Protein AF-A0A350P846-F1 (afdb_monomer_lite)

Secondary structure (DSSP, 8-state):
--HHHHHHHHHHHHHHHHHHH-HHHHHHHHHHHHHHHHHHHHS-TT-HHHHHHHHHHHHHHHHHHHHHHHHHHHHHHHHHHHHHHHHT-

Structure (mmCIF, N/CA/C/O backbone):
data_AF-A0A350P846-F1
#
_entry.id   AF-A0A350P846-F1
#
loop_
_atom_site.group_PDB
_atom_site.id
_atom_site.type_symbol
_atom_site.label_atom_id
_atom_site.label_alt_id
_atom_site.label_comp_id
_atom_site.label_asym_id
_atom_site.label_entity_id
_atom_site.label_seq_id
_atom_site.pdbx_PDB_ins_code
_atom_site.Cartn_x
_atom_site.Cartn_y
_atom_site.Cartn_z
_atom_site.occupancy
_atom_site.B_iso_or_equiv
_atom_site.auth_seq_id
_atom_site.auth_comp_id
_atom_site.auth_asym_id
_atom_site.auth_atom_id
_atom_site.pdbx_PDB_model_num
ATOM 1 N N . MET A 1 1 ? -13.452 15.580 19.067 1.00 70.31 1 MET A N 1
ATOM 2 C CA . MET A 1 1 ? -13.837 14.477 18.150 1.00 70.31 1 MET A CA 1
ATOM 3 C C . MET A 1 1 ? -15.015 13.743 18.767 1.00 70.31 1 MET A C 1
ATOM 5 O O . MET A 1 1 ? -14.947 13.470 19.959 1.00 70.31 1 MET A O 1
ATOM 9 N N . SER A 1 2 ? -16.085 13.473 18.013 1.00 92.31 2 SER A N 1
ATOM 10 C CA . SER A 1 2 ? -17.226 12.707 18.532 1.00 92.31 2 SER A CA 1
ATOM 11 C C . SER A 1 2 ? -16.874 11.225 18.680 1.00 92.31 2 SER A C 1
ATOM 13 O O . SER A 1 2 ? -16.069 10.697 17.910 1.00 92.31 2 SER A O 1
ATOM 15 N N . GLU A 1 3 ? -17.501 10.551 19.645 1.00 91.75 3 GLU A N 1
ATOM 16 C CA . GLU A 1 3 ? -17.330 9.110 19.875 1.00 91.75 3 GLU A CA 1
ATOM 17 C C . GLU A 1 3 ? -17.647 8.297 18.606 1.00 91.75 3 GLU A C 1
ATOM 19 O O . GLU A 1 3 ? -16.884 7.412 18.225 1.00 91.75 3 GLU A O 1
ATOM 24 N N . ALA A 1 4 ? -18.711 8.675 17.886 1.00 93.81 4 ALA A N 1
ATOM 25 C CA . ALA A 1 4 ? -19.092 8.065 16.611 1.00 93.81 4 ALA A CA 1
ATOM 26 C C . ALA A 1 4 ? -17.965 8.127 15.565 1.00 93.81 4 ALA A C 1
ATOM 28 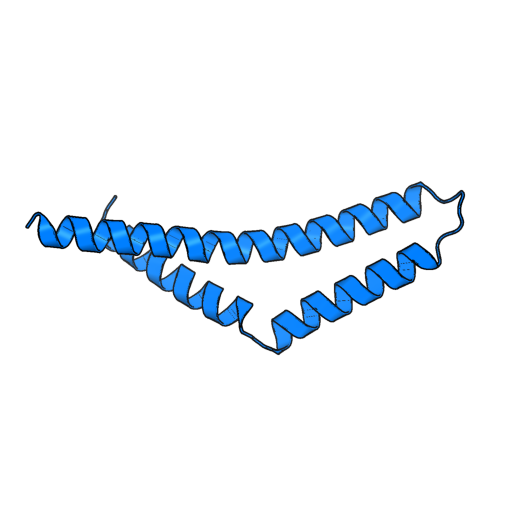O O . ALA A 1 4 ? -17.649 7.118 14.941 1.00 93.81 4 ALA A O 1
ATOM 29 N N . LYS A 1 5 ? -17.295 9.281 15.417 1.00 95.06 5 LYS A N 1
ATOM 30 C CA . LYS A 1 5 ? -16.191 9.437 14.455 1.00 95.06 5 LYS A CA 1
ATOM 31 C C . LYS A 1 5 ? -14.989 8.559 14.811 1.00 95.06 5 LYS A C 1
ATOM 33 O O . LYS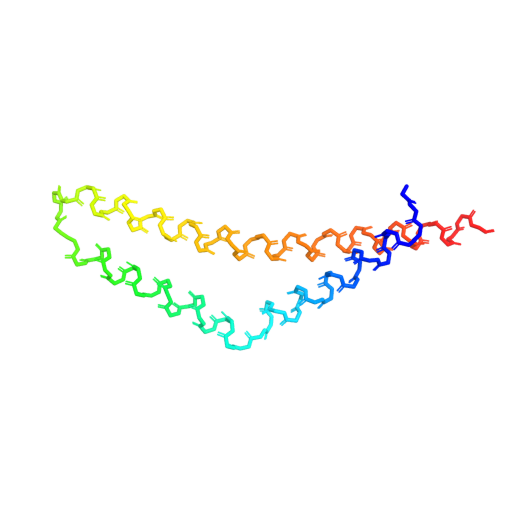 A 1 5 ? -14.365 7.998 13.914 1.00 95.06 5 LYS A O 1
ATOM 38 N N . LEU A 1 6 ? -14.671 8.430 16.100 1.00 95.56 6 LEU A N 1
ATOM 39 C CA . LEU A 1 6 ? -13.574 7.576 16.560 1.00 95.56 6 LEU A CA 1
ATOM 40 C C . LEU A 1 6 ? -13.873 6.091 16.300 1.00 95.56 6 LEU A C 1
ATOM 42 O O . LEU A 1 6 ? -12.998 5.371 15.827 1.00 95.56 6 LEU A O 1
ATOM 46 N N . ARG A 1 7 ? -15.119 5.648 16.517 1.00 94.38 7 ARG A N 1
ATOM 47 C CA . ARG A 1 7 ? -15.553 4.276 16.199 1.00 94.38 7 ARG A CA 1
ATOM 48 C C . ARG A 1 7 ? -15.460 3.978 14.701 1.00 94.38 7 ARG A C 1
ATOM 50 O O . ARG A 1 7 ? -14.869 2.972 14.323 1.00 94.38 7 ARG A O 1
ATOM 57 N N . THR A 1 8 ? -15.911 4.897 13.843 1.00 97.06 8 THR A N 1
ATOM 58 C CA . THR A 1 8 ? -15.748 4.755 12.385 1.00 97.06 8 THR A CA 1
ATOM 59 C C . THR A 1 8 ? -14.275 4.636 11.975 1.00 97.06 8 THR A C 1
ATOM 61 O O . THR A 1 8 ? -13.937 3.850 11.092 1.00 97.06 8 THR A O 1
ATOM 64 N N . GLN A 1 9 ? -13.367 5.388 12.609 1.00 97.19 9 GLN A N 1
ATOM 65 C CA . GLN A 1 9 ? -11.928 5.269 12.336 1.00 97.19 9 GLN A CA 1
ATOM 66 C C . GLN A 1 9 ? -11.370 3.897 12.744 1.00 97.19 9 GLN A C 1
ATOM 68 O O . GLN A 1 9 ? -10.568 3.329 12.003 1.00 97.19 9 GLN A O 1
ATOM 73 N N . GLN A 1 10 ? -11.820 3.329 13.866 1.00 97.44 10 GLN A N 1
ATOM 74 C CA . GLN A 1 10 ? -11.432 1.975 14.275 1.00 97.44 10 GLN A CA 1
ATOM 75 C C . GLN A 1 10 ? -11.930 0.903 13.299 1.00 97.44 10 GLN A C 1
ATOM 77 O O . GLN A 1 10 ? -11.172 0.005 12.941 1.00 97.44 10 GLN A O 1
ATOM 82 N N . GLU A 1 11 ? -13.177 1.004 12.834 1.00 97.62 11 GLU A N 1
ATOM 83 C CA . GLU A 1 11 ? -13.745 0.073 11.850 1.00 97.62 11 GLU A CA 1
ATOM 84 C C . GLU A 1 11 ? -12.970 0.108 10.529 1.00 97.62 11 GLU A C 1
ATOM 86 O O . GLU A 1 11 ? -12.613 -0.937 9.976 1.00 97.62 11 GLU A O 1
ATOM 91 N N . ARG A 1 12 ? -12.639 1.316 10.052 1.00 97.94 12 ARG A N 1
ATOM 92 C CA . ARG A 1 12 ? -11.804 1.505 8.859 1.00 97.94 12 ARG A CA 1
ATOM 93 C C . ARG A 1 12 ? -10.409 0.916 9.040 1.00 97.94 12 ARG A C 1
ATOM 95 O O . ARG A 1 12 ? -9.924 0.251 8.129 1.00 97.94 12 ARG A O 1
ATOM 102 N N . ALA A 1 13 ? -9.781 1.114 10.197 1.00 98.38 13 ALA A N 1
ATOM 103 C CA . ALA A 1 13 ? -8.476 0.531 10.494 1.00 98.38 13 ALA A CA 1
ATOM 104 C C . ALA A 1 13 ? -8.515 -0.997 10.526 1.00 98.38 13 ALA A C 1
ATOM 106 O O . ALA A 1 13 ? -7.660 -1.631 9.917 1.00 98.38 13 ALA A O 1
ATOM 107 N N . ALA A 1 14 ? -9.535 -1.599 11.143 1.00 98.19 14 ALA A N 1
ATOM 108 C CA . ALA A 1 14 ? -9.711 -3.049 11.124 1.00 98.19 14 ALA A CA 1
ATOM 109 C C . ALA A 1 14 ? -9.866 -3.580 9.690 1.00 98.19 14 ALA A C 1
ATOM 111 O O . ALA A 1 14 ? -9.313 -4.624 9.346 1.00 98.19 14 ALA A O 1
ATOM 112 N N . HIS A 1 15 ? -10.581 -2.855 8.825 1.00 98.38 15 HIS A N 1
ATOM 113 C CA . HIS A 1 15 ? -10.675 -3.218 7.415 1.00 98.38 15 HIS A CA 1
ATOM 114 C C . HIS A 1 15 ? -9.333 -3.085 6.680 1.00 98.38 15 HIS A C 1
ATOM 116 O O . HIS A 1 15 ? -8.954 -4.008 5.962 1.00 98.38 15 HIS A O 1
ATOM 122 N N . ALA A 1 16 ? -8.594 -1.995 6.898 1.00 98.50 16 ALA A N 1
ATOM 123 C CA . ALA A 1 16 ? -7.269 -1.790 6.319 1.00 98.50 16 ALA A CA 1
ATOM 124 C C . ALA A 1 16 ? -6.261 -2.860 6.777 1.00 98.50 16 ALA A C 1
ATOM 126 O O . ALA A 1 16 ? -5.497 -3.372 5.962 1.00 98.50 16 ALA A O 1
ATOM 127 N N . GLU A 1 17 ? -6.304 -3.280 8.045 1.00 98.38 17 GLU A N 1
ATOM 128 C CA . GLU A 1 17 ? -5.497 -4.399 8.543 1.00 98.38 17 GLU A CA 1
ATOM 129 C C . GLU A 1 17 ? -5.840 -5.718 7.846 1.00 98.38 17 GLU A C 1
ATOM 131 O O . GLU A 1 17 ? -4.931 -6.497 7.559 1.00 98.38 17 GLU A O 1
ATOM 136 N N . ARG A 1 18 ? -7.127 -5.976 7.561 1.00 98.50 18 ARG A N 1
ATOM 137 C CA . ARG A 1 18 ? -7.536 -7.154 6.780 1.00 98.50 18 ARG A CA 1
ATOM 138 C C . ARG A 1 18 ? -6.975 -7.095 5.365 1.00 98.50 18 ARG A C 1
ATOM 140 O O . ARG A 1 18 ? -6.399 -8.081 4.934 1.00 98.50 18 ARG A O 1
ATOM 147 N N . LEU A 1 19 ? -7.082 -5.950 4.687 1.00 98.50 19 LEU A N 1
ATOM 148 C CA . LEU A 1 19 ? -6.532 -5.768 3.339 1.00 98.50 19 LEU A CA 1
ATOM 149 C C . LEU A 1 19 ? -5.016 -6.003 3.312 1.00 98.50 19 LEU A C 1
ATOM 151 O O . LEU A 1 19 ? -4.525 -6.757 2.486 1.00 98.50 19 LEU A O 1
ATOM 155 N N . LEU A 1 20 ? -4.260 -5.425 4.249 1.00 98.12 20 LEU A N 1
ATOM 156 C CA . LEU A 1 20 ? -2.800 -5.595 4.291 1.00 98.12 20 LEU A CA 1
ATOM 157 C C . LEU A 1 20 ? -2.351 -7.031 4.590 1.00 98.12 20 LEU A C 1
ATOM 159 O O . LEU A 1 20 ? -1.208 -7.380 4.293 1.00 98.12 20 LEU A O 1
ATOM 163 N N . LYS A 1 21 ? -3.218 -7.844 5.201 1.00 98.25 21 LYS A N 1
ATOM 164 C CA . LYS A 1 21 ? -2.995 -9.271 5.476 1.00 98.25 21 LYS A CA 1
ATOM 165 C C . LYS A 1 21 ? -3.617 -10.182 4.416 1.00 98.25 21 LYS A C 1
ATOM 167 O O . LYS A 1 21 ? -3.436 -11.392 4.505 1.00 98.25 21 LYS A O 1
ATOM 172 N N . ASP A 1 22 ? -4.356 -9.624 3.462 1.00 98.62 22 ASP A N 1
ATOM 173 C CA . ASP A 1 22 ? -5.015 -10.386 2.414 1.00 98.62 22 ASP A CA 1
ATOM 174 C C . ASP A 1 22 ? -3.958 -10.973 1.460 1.00 98.62 22 ASP A C 1
ATOM 176 O O . ASP A 1 22 ? -3.167 -10.210 0.891 1.00 98.62 22 ASP A O 1
ATOM 180 N N . PRO A 1 23 ? -3.907 -12.307 1.285 1.00 98.31 23 PRO A N 1
ATOM 181 C CA . PRO A 1 23 ? -2.883 -12.939 0.460 1.00 98.31 23 PRO A CA 1
ATOM 182 C C . PRO A 1 23 ? -2.921 -12.491 -1.002 1.00 98.31 23 PRO A C 1
ATOM 184 O O . PRO A 1 23 ? -1.863 -12.299 -1.596 1.00 98.31 23 PRO A O 1
ATOM 187 N N . LEU A 1 24 ? -4.113 -12.274 -1.567 1.00 98.56 24 LEU A N 1
ATOM 188 C CA . LEU A 1 24 ? -4.268 -11.864 -2.961 1.00 98.56 24 LEU A CA 1
ATOM 189 C C . LEU A 1 24 ? -3.785 -10.425 -3.158 1.00 98.56 24 LEU A C 1
ATOM 191 O O . LEU A 1 24 ? -3.117 -10.126 -4.146 1.00 98.56 24 LEU A O 1
ATOM 195 N N . LEU A 1 25 ? -4.065 -9.528 -2.208 1.00 98.44 25 LEU A N 1
ATOM 196 C CA . LEU A 1 25 ? -3.553 -8.160 -2.281 1.00 98.44 25 LEU A CA 1
ATOM 197 C C . LEU A 1 25 ? -2.028 -8.109 -2.101 1.00 98.44 25 LEU A C 1
ATOM 199 O O . LEU A 1 25 ? -1.346 -7.364 -2.806 1.00 98.44 25 LEU A O 1
ATOM 203 N N . GLN A 1 26 ? -1.475 -8.906 -1.181 1.00 98.56 26 GLN A N 1
ATOM 204 C CA . GLN A 1 26 ? -0.024 -9.029 -1.008 1.00 98.56 26 GLN A CA 1
ATOM 205 C C . GLN A 1 26 ? 0.656 -9.572 -2.268 1.00 98.56 26 GLN A C 1
ATOM 207 O O . GLN A 1 26 ? 1.685 -9.037 -2.689 1.00 98.56 26 GLN A O 1
ATOM 212 N N . GLU A 1 27 ? 0.066 -10.600 -2.878 1.00 98.62 27 GLU A N 1
ATOM 213 C CA . GLU A 1 27 ? 0.513 -11.155 -4.149 1.00 98.62 27 GLU A CA 1
ATOM 214 C C . GLU A 1 27 ? 0.458 -10.102 -5.256 1.00 98.62 27 GLU A C 1
ATOM 216 O O . GLU A 1 27 ? 1.455 -9.908 -5.942 1.00 98.62 27 GLU A O 1
ATOM 221 N N . ALA A 1 28 ? -0.641 -9.355 -5.386 1.00 98.62 28 ALA A N 1
ATOM 222 C CA . ALA A 1 28 ? -0.776 -8.309 -6.397 1.00 98.62 28 ALA A CA 1
ATOM 223 C C . ALA A 1 28 ? 0.317 -7.233 -6.272 1.00 98.62 28 ALA A C 1
ATOM 225 O O . ALA A 1 28 ? 0.969 -6.901 -7.263 1.00 98.62 28 ALA A O 1
ATOM 226 N N . PHE A 1 29 ? 0.578 -6.730 -5.057 1.00 98.62 29 PHE A N 1
ATOM 227 C CA . PHE A 1 29 ? 1.672 -5.780 -4.817 1.00 98.62 29 PHE A CA 1
ATOM 228 C C . PHE A 1 29 ? 3.032 -6.357 -5.216 1.00 98.62 29 PHE A C 1
ATOM 230 O O . PHE A 1 29 ? 3.833 -5.669 -5.847 1.00 98.62 29 PHE A O 1
ATOM 237 N N . LYS A 1 30 ? 3.299 -7.615 -4.852 1.00 98.50 30 LYS A N 1
ATOM 238 C CA . LYS A 1 30 ? 4.563 -8.277 -5.179 1.00 98.50 30 LYS A CA 1
ATOM 239 C C . LYS A 1 30 ? 4.716 -8.473 -6.688 1.00 98.50 30 LYS A C 1
ATOM 241 O O . LYS A 1 30 ? 5.752 -8.112 -7.237 1.00 98.50 30 LYS A O 1
ATOM 246 N N . THR A 1 31 ? 3.697 -9.016 -7.345 1.00 98.62 31 THR A N 1
ATOM 247 C CA . THR A 1 31 ? 3.691 -9.312 -8.781 1.00 98.62 31 THR A CA 1
ATOM 248 C C . THR A 1 31 ? 3.918 -8.051 -9.606 1.00 98.62 31 THR A C 1
ATOM 250 O O . THR A 1 31 ? 4.802 -8.041 -10.459 1.00 98.62 31 THR A O 1
ATOM 253 N N . LEU A 1 32 ? 3.202 -6.963 -9.304 1.00 98.69 32 LEU A N 1
ATOM 254 C CA . LEU A 1 32 ? 3.372 -5.690 -10.010 1.00 98.69 32 LEU A CA 1
ATOM 255 C C . LEU A 1 32 ? 4.762 -5.087 -9.781 1.00 98.69 32 LEU A C 1
ATOM 257 O O . LEU A 1 32 ? 5.408 -4.655 -10.732 1.00 98.69 32 LEU A O 1
ATOM 261 N N . ASN A 1 33 ? 5.261 -5.097 -8.542 1.00 98.19 33 ASN A N 1
ATOM 262 C CA . ASN A 1 33 ? 6.610 -4.611 -8.256 1.00 98.19 33 ASN A CA 1
ATOM 263 C C . ASN A 1 33 ? 7.681 -5.413 -9.018 1.00 98.19 33 ASN A C 1
ATOM 265 O O . ASN A 1 33 ? 8.596 -4.832 -9.602 1.00 98.19 33 ASN A O 1
ATOM 269 N N . ASP A 1 34 ? 7.565 -6.741 -9.038 1.00 98.50 34 ASP A N 1
ATOM 270 C CA . ASP A 1 34 ? 8.497 -7.609 -9.761 1.00 98.50 34 ASP A CA 1
ATOM 271 C C . ASP A 1 34 ? 8.454 -7.343 -11.276 1.00 98.50 34 ASP A C 1
ATOM 273 O O . ASP A 1 34 ? 9.504 -7.285 -11.923 1.00 98.50 34 ASP A O 1
ATOM 277 N N . GLU A 1 35 ? 7.265 -7.119 -11.842 1.00 98.56 35 GLU A N 1
ATOM 278 C CA . GLU A 1 35 ? 7.076 -6.758 -13.250 1.00 98.56 35 GLU A CA 1
ATOM 279 C C . GLU A 1 35 ? 7.690 -5.394 -13.591 1.00 98.56 35 GLU A C 1
ATOM 281 O O . GLU A 1 35 ? 8.415 -5.273 -14.587 1.00 98.56 35 GLU A O 1
ATOM 286 N N . PHE A 1 36 ? 7.478 -4.379 -12.751 1.00 98.38 36 PHE A N 1
ATOM 287 C CA . PHE A 1 36 ? 8.062 -3.052 -12.943 1.00 98.38 36 PHE A CA 1
ATOM 288 C C . PHE A 1 36 ? 9.586 -3.112 -12.876 1.00 98.38 36 PHE A C 1
ATOM 290 O O . PHE A 1 36 ? 10.271 -2.616 -13.771 1.00 98.38 36 PHE A O 1
ATOM 297 N N . MET A 1 37 ? 10.142 -3.805 -11.880 1.00 97.75 37 MET A N 1
ATOM 298 C CA . MET A 1 37 ? 11.591 -3.955 -11.745 1.00 97.75 37 MET A CA 1
ATOM 299 C C . MET A 1 37 ? 12.203 -4.765 -12.890 1.00 97.75 37 MET A C 1
ATOM 301 O O . MET A 1 37 ? 13.306 -4.450 -13.344 1.00 97.75 37 MET A O 1
ATOM 305 N N . ARG A 1 38 ? 11.504 -5.790 -13.389 1.00 98.25 38 ARG A N 1
ATOM 306 C CA . ARG A 1 38 ? 11.923 -6.533 -14.584 1.00 98.25 38 ARG A CA 1
ATOM 307 C C . ARG A 1 38 ? 11.952 -5.623 -15.808 1.00 98.25 38 ARG A C 1
ATOM 309 O O . ARG A 1 38 ? 12.967 -5.597 -16.500 1.00 98.25 38 ARG A O 1
ATOM 316 N N . THR A 1 39 ? 10.885 -4.862 -16.035 1.00 97.69 39 THR A N 1
ATOM 317 C CA . THR A 1 39 ? 10.776 -3.921 -17.159 1.00 97.69 39 THR A CA 1
ATOM 318 C C . THR A 1 39 ? 11.873 -2.861 -17.087 1.00 97.69 39 THR A C 1
ATOM 320 O O . THR A 1 39 ? 12.562 -2.614 -18.071 1.00 97.69 39 THR A O 1
ATOM 323 N N . TRP A 1 40 ? 12.133 -2.306 -15.901 1.00 97.19 40 TRP A N 1
ATOM 324 C CA . TRP A 1 40 ? 13.195 -1.320 -15.697 1.00 97.19 40 TRP A CA 1
ATOM 325 C C . TRP A 1 40 ? 14.579 -1.871 -16.053 1.00 97.19 40 TRP A C 1
ATOM 327 O O . TRP A 1 40 ? 15.373 -1.183 -16.688 1.00 97.19 40 TRP A O 1
ATOM 337 N N . ARG A 1 41 ? 14.877 -3.129 -15.701 1.00 96.31 41 ARG A N 1
ATOM 338 C CA . ARG A 1 41 ? 16.155 -3.783 -16.051 1.00 96.31 41 ARG A CA 1
ATOM 339 C C . ARG A 1 41 ? 16.315 -4.051 -17.547 1.00 96.31 41 ARG A C 1
ATOM 341 O O . ARG A 1 41 ? 17.440 -4.239 -17.992 1.00 96.31 41 ARG A O 1
ATOM 348 N N . GLN A 1 42 ? 15.213 -4.106 -18.289 1.00 97.00 42 GLN A N 1
ATOM 349 C CA . GLN A 1 42 ? 15.206 -4.314 -19.737 1.00 97.00 42 GLN A CA 1
ATOM 350 C C . GLN A 1 42 ? 15.299 -3.001 -20.529 1.00 97.00 42 GLN A C 1
ATOM 352 O O . GLN A 1 42 ? 15.457 -3.052 -21.744 1.00 97.00 42 GLN A O 1
ATOM 357 N N . THR A 1 43 ? 15.220 -1.842 -19.864 1.00 97.19 43 THR A N 1
ATOM 358 C CA . THR A 1 43 ? 15.423 -0.540 -20.518 1.00 97.19 43 THR A CA 1
ATOM 359 C C . THR A 1 43 ? 16.858 -0.380 -21.011 1.00 97.19 43 THR A C 1
ATOM 361 O O . THR A 1 43 ? 17.809 -0.838 -20.370 1.00 97.19 43 THR A O 1
ATOM 364 N N . GLU A 1 44 ? 17.024 0.312 -22.138 1.00 96.00 44 GLU A N 1
ATOM 365 C CA . GLU A 1 44 ? 18.345 0.737 -22.589 1.00 96.00 44 GLU A CA 1
ATOM 366 C C . GLU A 1 44 ? 18.939 1.765 -21.617 1.00 96.00 44 GLU A C 1
ATOM 368 O O . GLU A 1 44 ? 18.226 2.551 -20.993 1.00 96.00 44 GLU A O 1
ATOM 373 N N . VAL A 1 45 ? 20.270 1.799 -21.511 1.00 89.12 45 VAL A N 1
ATOM 374 C CA . VAL A 1 45 ? 20.976 2.710 -20.589 1.00 89.12 45 VAL A CA 1
ATOM 375 C C . VAL A 1 45 ? 20.653 4.183 -20.879 1.00 89.12 45 VAL A C 1
ATOM 377 O O . VAL A 1 45 ? 20.621 4.987 -19.950 1.00 89.12 45 VAL A O 1
ATOM 380 N N . GLY A 1 46 ? 20.395 4.529 -22.145 1.00 94.38 46 GLY A N 1
ATOM 381 C CA . GLY A 1 46 ? 20.051 5.887 -22.575 1.00 94.38 46 GLY A CA 1
ATOM 382 C C . GLY A 1 46 ? 18.564 6.245 -22.485 1.00 94.38 46 GLY A C 1
ATOM 383 O O . GLY A 1 46 ? 18.226 7.417 -22.641 1.00 94.38 46 GLY A O 1
ATOM 384 N N . ASP A 1 47 ? 17.676 5.281 -22.221 1.00 96.62 47 ASP A N 1
ATOM 385 C CA . ASP A 1 47 ? 16.227 5.511 -22.181 1.00 96.62 47 ASP A CA 1
ATOM 386 C C . ASP A 1 47 ? 15.782 6.019 -20.799 1.00 96.62 47 ASP A C 1
ATOM 388 O O . ASP A 1 47 ? 15.110 5.346 -20.011 1.00 96.62 47 ASP A O 1
ATOM 392 N N . THR A 1 48 ? 16.227 7.233 -20.474 1.00 96.25 48 THR A N 1
ATOM 393 C CA . THR A 1 48 ? 15.928 7.901 -19.201 1.00 96.25 48 THR A CA 1
ATOM 394 C C . THR A 1 48 ? 14.425 8.082 -18.996 1.00 96.25 48 THR A C 1
ATOM 396 O O . THR A 1 48 ? 13.940 7.912 -17.879 1.00 96.25 48 THR A O 1
ATOM 399 N N . GLU A 1 49 ? 13.674 8.364 -20.063 1.00 97.44 49 GLU A N 1
ATOM 400 C CA . GLU A 1 49 ? 12.233 8.607 -19.978 1.00 97.44 49 GLU A CA 1
ATOM 401 C C . GLU A 1 49 ? 11.470 7.330 -19.592 1.00 97.44 49 GLU A C 1
ATOM 403 O O . GLU A 1 49 ? 10.629 7.356 -18.691 1.00 97.44 49 GLU A O 1
ATOM 408 N N . ALA A 1 50 ? 11.784 6.178 -20.202 1.00 96.62 50 ALA A N 1
ATOM 409 C CA . ALA A 1 50 ? 11.180 4.913 -19.788 1.00 96.62 50 ALA A CA 1
ATOM 410 C C . ALA A 1 50 ? 11.526 4.563 -18.338 1.00 96.62 50 ALA A C 1
ATOM 412 O O . ALA A 1 50 ? 10.657 4.120 -17.583 1.00 96.62 50 ALA A O 1
ATOM 413 N N . ARG A 1 51 ? 12.774 4.801 -17.926 1.00 97.56 51 ARG A N 1
ATOM 414 C CA . ARG A 1 51 ? 13.236 4.536 -16.557 1.00 97.56 51 ARG A CA 1
ATOM 415 C C . ARG A 1 51 ? 12.509 5.402 -15.532 1.00 97.56 51 ARG A C 1
ATOM 417 O O . ARG A 1 51 ? 12.108 4.876 -14.495 1.00 97.56 51 ARG A O 1
ATOM 424 N N . GLU A 1 52 ? 12.299 6.682 -15.831 1.00 98.06 52 GLU A N 1
ATOM 425 C CA . GLU A 1 52 ? 11.544 7.611 -14.983 1.00 98.06 52 GLU A CA 1
ATOM 426 C C . GLU A 1 52 ? 10.063 7.224 -14.892 1.00 98.06 52 GLU A C 1
ATOM 428 O O . GLU A 1 52 ? 9.503 7.170 -13.796 1.00 98.06 52 GLU A O 1
ATOM 433 N N . ARG A 1 53 ? 9.429 6.858 -16.015 1.00 97.88 53 ARG A N 1
ATOM 434 C CA . ARG A 1 53 ? 8.041 6.363 -16.007 1.00 97.88 53 ARG A CA 1
ATOM 435 C C . ARG A 1 53 ? 7.881 5.144 -15.099 1.00 97.88 53 ARG A C 1
ATOM 437 O O . ARG A 1 53 ? 6.945 5.099 -14.305 1.00 97.88 53 ARG A O 1
ATOM 444 N N . ILE A 1 54 ? 8.795 4.176 -15.179 1.00 98.12 54 ILE A N 1
ATOM 445 C CA . ILE A 1 54 ? 8.733 2.968 -14.344 1.00 98.12 54 ILE A CA 1
ATOM 446 C C . ILE A 1 54 ? 9.005 3.294 -12.872 1.00 98.12 54 ILE A C 1
ATOM 448 O O . ILE A 1 54 ? 8.321 2.765 -11.999 1.00 98.12 54 ILE A O 1
ATOM 452 N N . TYR A 1 55 ? 9.943 4.201 -12.585 1.00 98.00 55 TYR A N 1
ATOM 453 C CA . TYR A 1 55 ? 10.162 4.696 -11.226 1.00 98.00 55 TYR A CA 1
ATOM 454 C C . TYR A 1 55 ? 8.872 5.273 -10.626 1.00 98.00 55 TYR A C 1
ATOM 456 O O . TYR A 1 55 ? 8.472 4.868 -9.535 1.00 98.00 55 TYR A O 1
ATOM 464 N N . ASN A 1 56 ? 8.168 6.128 -11.374 1.00 98.31 56 ASN A N 1
ATOM 465 C CA . ASN A 1 56 ? 6.901 6.710 -10.933 1.00 98.31 56 ASN A CA 1
ATOM 466 C C . ASN A 1 56 ? 5.826 5.643 -10.666 1.00 98.31 56 ASN A C 1
ATOM 468 O O . ASN A 1 56 ? 5.063 5.777 -9.709 1.00 98.31 56 ASN A O 1
ATOM 472 N N . LEU A 1 57 ? 5.783 4.562 -11.456 1.00 98.44 57 LEU A N 1
ATOM 473 C CA . LEU A 1 57 ? 4.882 3.427 -11.210 1.00 98.44 57 LEU A CA 1
ATOM 474 C C . LEU A 1 57 ? 5.218 2.695 -9.903 1.00 98.44 57 LEU A C 1
ATOM 476 O O . LEU A 1 57 ? 4.312 2.436 -9.108 1.00 98.44 57 LEU A O 1
ATOM 480 N N . CYS A 1 58 ? 6.499 2.412 -9.642 1.00 98.12 58 CYS A N 1
ATOM 481 C CA . CYS A 1 58 ? 6.934 1.824 -8.373 1.00 98.12 58 CYS A CA 1
ATOM 482 C C . CYS A 1 58 ? 6.556 2.724 -7.186 1.00 98.12 58 CYS A C 1
ATOM 484 O O . CYS A 1 58 ? 5.951 2.263 -6.220 1.00 98.12 58 CYS A O 1
ATOM 486 N N . THR A 1 59 ? 6.835 4.028 -7.283 1.00 98.25 59 THR A N 1
ATOM 487 C CA . THR A 1 59 ? 6.499 4.998 -6.233 1.00 98.25 59 THR A CA 1
ATOM 488 C C . THR A 1 59 ? 4.994 5.093 -5.993 1.00 98.25 59 THR A C 1
ATOM 490 O O . THR A 1 59 ? 4.559 5.148 -4.842 1.00 98.25 59 THR A O 1
ATOM 493 N N . ALA A 1 60 ? 4.176 5.081 -7.047 1.00 98.62 60 ALA A N 1
ATOM 494 C CA . ALA A 1 60 ? 2.723 5.085 -6.916 1.00 98.62 60 ALA A CA 1
ATOM 495 C C . ALA A 1 60 ? 2.211 3.820 -6.207 1.00 98.62 60 ALA A C 1
ATOM 497 O O . ALA A 1 60 ? 1.343 3.911 -5.335 1.00 98.62 60 ALA A O 1
ATOM 498 N N . LEU A 1 61 ? 2.776 2.653 -6.533 1.00 98.56 61 LEU A N 1
ATOM 499 C CA . LEU A 1 61 ? 2.423 1.379 -5.907 1.00 98.56 61 LEU A CA 1
ATOM 500 C C . LEU A 1 61 ? 2.765 1.368 -4.406 1.00 98.56 61 LEU A C 1
ATOM 502 O O . LEU A 1 61 ? 1.929 0.986 -3.581 1.00 98.56 61 LEU A O 1
ATOM 506 N N . ASP A 1 62 ? 3.951 1.857 -4.043 1.00 98.25 62 ASP A N 1
ATOM 507 C CA . ASP A 1 62 ? 4.367 2.001 -2.645 1.00 98.25 62 ASP A CA 1
ATOM 508 C C . ASP A 1 62 ? 3.495 3.011 -1.895 1.00 98.25 62 ASP A C 1
ATOM 510 O O . ASP A 1 62 ? 3.062 2.746 -0.771 1.00 98.25 62 ASP A O 1
ATOM 514 N N . THR A 1 63 ? 3.171 4.138 -2.532 1.00 98.62 63 THR A N 1
ATOM 515 C CA . THR A 1 63 ? 2.297 5.173 -1.960 1.00 98.62 63 THR A CA 1
ATOM 516 C C . THR A 1 63 ? 0.906 4.613 -1.673 1.00 98.62 63 THR A C 1
ATOM 518 O O . THR A 1 63 ? 0.347 4.857 -0.603 1.00 98.62 63 THR A O 1
ATOM 521 N N . LEU A 1 64 ? 0.350 3.804 -2.581 1.00 98.56 64 LEU A N 1
ATOM 522 C CA . LEU A 1 64 ? -0.932 3.132 -2.370 1.00 98.56 64 LEU A CA 1
ATOM 523 C C . LEU A 1 64 ? -0.881 2.211 -1.144 1.00 98.56 64 LEU A C 1
ATOM 525 O O . LEU A 1 64 ? -1.755 2.281 -0.277 1.00 98.56 64 LEU A O 1
ATOM 529 N N . LYS A 1 65 ? 0.160 1.379 -1.031 1.00 98.38 65 LYS A N 1
ATOM 530 C CA . LYS A 1 65 ? 0.348 0.493 0.126 1.00 98.38 65 LYS A CA 1
ATOM 531 C C . LYS A 1 65 ? 0.490 1.285 1.430 1.00 98.38 65 LYS A C 1
ATOM 533 O O . LYS A 1 65 ? -0.132 0.934 2.436 1.00 98.38 65 LYS A O 1
ATOM 538 N N . GLN A 1 66 ? 1.270 2.365 1.413 1.00 98.44 66 GLN A N 1
ATOM 539 C CA . GLN A 1 66 ? 1.450 3.267 2.552 1.00 98.44 66 GLN A CA 1
ATOM 540 C C . GLN A 1 66 ? 0.141 3.940 2.967 1.00 98.44 66 GLN A C 1
ATOM 542 O O . GLN A 1 66 ? -0.125 4.050 4.161 1.00 98.44 66 GLN A O 1
ATOM 547 N N . GLN A 1 67 ? -0.708 4.325 2.014 1.00 98.44 67 GLN A N 1
ATOM 548 C CA . GLN A 1 67 ? -2.000 4.929 2.318 1.00 98.44 67 GLN A CA 1
ATOM 549 C C . GLN A 1 67 ? -2.974 3.946 2.978 1.00 98.44 67 GLN A C 1
ATOM 551 O O . GLN A 1 67 ? -3.775 4.336 3.822 1.00 98.44 67 GLN A O 1
ATOM 556 N N . ILE A 1 68 ? -2.909 2.654 2.653 1.00 98.44 68 ILE A N 1
ATOM 557 C CA . ILE A 1 68 ? -3.686 1.642 3.387 1.00 98.4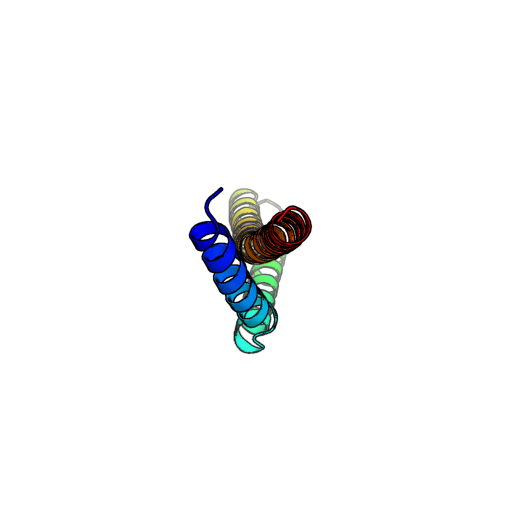4 68 ILE A CA 1
ATOM 558 C C . ILE A 1 68 ? -3.119 1.484 4.809 1.00 98.44 68 ILE A C 1
ATOM 560 O O . ILE A 1 68 ? -3.873 1.395 5.778 1.00 98.44 68 ILE A O 1
ATOM 564 N N . ALA A 1 69 ? -1.791 1.498 4.958 1.00 98.31 69 ALA A N 1
ATOM 565 C CA . ALA A 1 69 ? -1.133 1.405 6.260 1.00 98.31 69 ALA A CA 1
ATOM 566 C C . ALA A 1 69 ? -1.389 2.622 7.167 1.00 98.31 69 ALA A C 1
ATOM 568 O O . ALA A 1 69 ? -1.554 2.446 8.376 1.00 98.31 69 ALA A O 1
ATOM 569 N N . SER A 1 70 ? -1.479 3.835 6.617 1.00 98.38 70 SER A N 1
ATOM 570 C CA . SER A 1 70 ? -1.768 5.053 7.386 1.00 98.38 70 SER A CA 1
ATOM 571 C C . SER A 1 70 ? -3.137 4.976 8.073 1.00 98.38 70 SER A C 1
ATOM 573 O O . SER A 1 70 ? -3.251 5.294 9.256 1.00 98.38 70 SER A O 1
ATOM 575 N N . VAL A 1 71 ? -4.148 4.412 7.400 1.00 98.50 71 VAL A N 1
ATOM 576 C CA . VAL A 1 71 ? -5.494 4.201 7.966 1.00 98.50 71 VAL A CA 1
ATOM 577 C C . VAL A 1 71 ? -5.459 3.306 9.211 1.00 98.50 71 VAL A C 1
ATOM 579 O O . VAL A 1 71 ? -6.234 3.514 10.145 1.00 98.50 71 VAL A O 1
ATOM 582 N N . VAL A 1 72 ? -4.546 2.330 9.267 1.00 98.38 72 VAL A N 1
ATOM 583 C CA . VAL A 1 72 ? -4.352 1.490 10.461 1.00 98.38 72 VAL A CA 1
ATOM 584 C C . VAL A 1 72 ? -3.822 2.316 11.632 1.00 98.38 72 VAL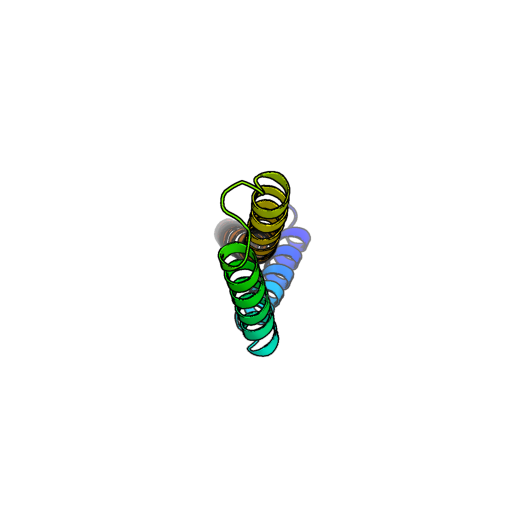 A C 1
ATOM 586 O O . VAL A 1 72 ? -4.296 2.175 12.762 1.00 98.38 72 VAL A O 1
ATOM 589 N N . VAL A 1 73 ? -2.844 3.187 11.375 1.00 97.69 73 VAL A N 1
ATOM 590 C CA . VAL A 1 73 ? -2.266 4.078 12.391 1.00 97.69 73 VAL A CA 1
ATOM 591 C C . VAL A 1 73 ? -3.332 5.030 12.936 1.00 97.69 73 VAL A C 1
ATOM 593 O O . VAL A 1 73 ? -3.482 5.138 14.155 1.00 97.69 73 VAL A O 1
ATOM 596 N N . ASP A 1 74 ? -4.140 5.627 12.059 1.00 96.19 74 ASP A N 1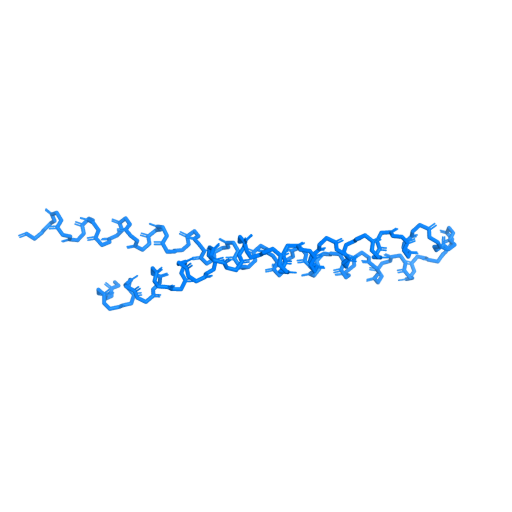
ATOM 597 C CA . ASP A 1 74 ? -5.237 6.520 12.444 1.00 96.19 74 ASP A CA 1
ATOM 598 C C . ASP A 1 74 ? -6.239 5.840 13.388 1.00 96.19 74 ASP A C 1
ATOM 600 O O . ASP A 1 74 ? -6.660 6.425 14.390 1.00 96.19 74 ASP A O 1
ATOM 604 N N . GLY A 1 75 ? -6.604 4.580 13.127 1.00 96.75 75 GLY A N 1
ATOM 605 C CA . GLY A 1 75 ? -7.506 3.841 14.014 1.00 96.75 75 GLY A CA 1
ATOM 606 C C . GLY A 1 75 ? -6.885 3.450 15.354 1.00 96.75 75 GLY A C 1
ATOM 607 O O . GLY A 1 75 ? -7.598 3.412 16.359 1.00 96.75 75 GLY A O 1
ATOM 608 N N . LYS A 1 76 ? -5.567 3.211 15.417 1.00 96.12 76 LYS A N 1
ATOM 609 C CA . LYS A 1 76 ? -4.858 3.003 16.695 1.00 96.12 76 LYS A CA 1
ATOM 610 C C . LYS A 1 76 ? -4.914 4.261 17.558 1.00 96.12 76 LYS A C 1
ATOM 612 O O . LYS A 1 76 ? -5.237 4.170 18.741 1.00 96.12 76 LYS A O 1
ATOM 617 N N . ILE A 1 77 ? -4.702 5.430 16.953 1.00 96.94 77 ILE A N 1
ATOM 618 C CA . ILE A 1 77 ? -4.860 6.725 17.627 1.00 96.94 77 ILE A CA 1
ATOM 619 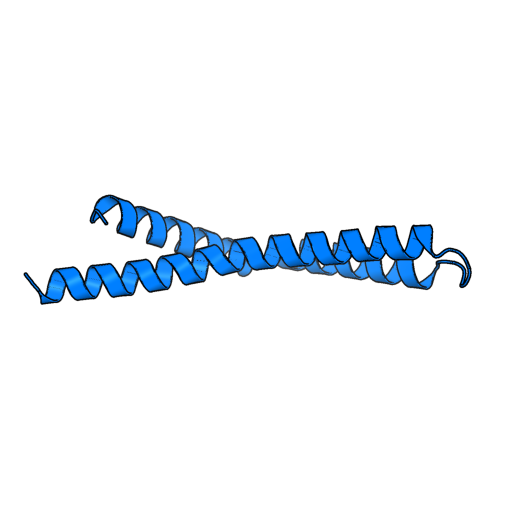C C . ILE A 1 77 ? -6.317 6.913 18.078 1.00 96.94 77 ILE A C 1
ATOM 621 O O . ILE A 1 77 ? -6.572 7.307 19.217 1.00 96.94 77 ILE A O 1
ATOM 625 N N . ALA A 1 78 ? -7.293 6.573 17.229 1.00 96.06 78 ALA A N 1
ATOM 626 C CA . ALA A 1 78 ? -8.709 6.656 17.583 1.00 96.06 78 ALA A CA 1
ATOM 627 C C . ALA A 1 78 ? -9.076 5.761 18.780 1.00 96.06 78 ALA A C 1
ATOM 629 O O . ALA A 1 78 ? -9.827 6.190 19.658 1.00 96.06 78 ALA A O 1
ATOM 630 N N . LYS A 1 79 ? -8.503 4.552 18.856 1.00 95.31 79 LYS A N 1
ATOM 631 C CA . LYS A 1 79 ? -8.656 3.640 19.997 1.00 95.31 79 LYS A CA 1
ATOM 632 C C . LYS A 1 79 ? -8.128 4.253 21.292 1.00 95.31 79 LYS A C 1
ATOM 634 O O . LYS A 1 79 ? -8.865 4.293 22.273 1.00 95.31 79 LYS A O 1
ATOM 639 N N . MET A 1 80 ? -6.901 4.777 21.278 1.00 96.19 80 MET A N 1
ATOM 640 C CA . MET A 1 80 ? -6.301 5.433 22.448 1.00 96.19 80 MET A CA 1
ATOM 641 C C . MET A 1 80 ? -7.163 6.606 22.936 1.00 96.19 80 MET A C 1
ATOM 643 O O . MET A 1 80 ? -7.391 6.764 24.134 1.00 96.19 80 MET A O 1
ATOM 647 N N . ASN A 1 81 ? -7.708 7.396 22.005 1.00 94.00 81 ASN A N 1
ATOM 648 C CA . ASN A 1 81 ? -8.591 8.515 22.332 1.00 94.00 81 ASN A CA 1
ATOM 649 C C . ASN A 1 81 ? -9.908 8.063 22.984 1.00 94.00 81 ASN A C 1
ATOM 651 O O . ASN A 1 81 ? -10.368 8.709 23.924 1.00 94.00 81 ASN A O 1
ATOM 655 N N . LEU A 1 82 ? -10.515 6.965 22.518 1.00 93.44 82 LEU A N 1
ATOM 656 C CA . LEU A 1 82 ? -11.727 6.404 23.130 1.00 93.44 82 LEU A CA 1
ATOM 657 C C . LEU A 1 82 ? -11.466 5.880 24.543 1.00 93.44 82 LEU A C 1
ATOM 659 O O . LEU A 1 82 ? -12.243 6.166 25.451 1.00 93.44 82 LEU A O 1
ATOM 663 N N . GLU A 1 83 ? -10.363 5.158 24.742 1.00 94.62 83 GLU A N 1
ATOM 664 C CA . GLU A 1 83 ? -9.964 4.655 26.061 1.00 94.62 83 GLU A CA 1
ATOM 665 C C . GLU A 1 83 ? -9.735 5.807 27.048 1.00 94.62 83 GLU A C 1
ATOM 667 O O . GLU A 1 83 ? -10.174 5.741 28.196 1.00 94.62 83 GLU A O 1
ATOM 672 N N . GLN A 1 84 ? -9.113 6.901 26.599 1.00 93.88 84 GLN A N 1
ATOM 673 C CA . GLN A 1 84 ? -8.932 8.093 27.426 1.00 93.88 84 GLN A CA 1
ATOM 674 C C . GLN A 1 84 ? -10.265 8.774 27.769 1.00 93.88 84 GLN A C 1
ATOM 676 O O . GLN A 1 84 ? -10.461 9.202 28.905 1.00 93.88 84 GLN A O 1
ATOM 681 N N . GLN A 1 85 ? -11.197 8.858 26.815 1.00 92.69 85 GLN A N 1
ATOM 682 C CA . GLN A 1 85 ? -12.531 9.417 27.060 1.00 92.69 85 GLN A CA 1
ATOM 683 C C . GLN A 1 85 ? -13.338 8.585 28.061 1.00 92.69 85 GLN A C 1
ATOM 685 O O . GLN A 1 85 ? -14.092 9.158 28.839 1.00 92.69 85 GLN A O 1
ATOM 690 N N . GLN A 1 86 ? -13.181 7.260 28.057 1.00 90.62 86 GLN A N 1
ATOM 691 C CA . GLN A 1 86 ? -13.855 6.366 29.003 1.00 90.62 86 GLN A CA 1
ATOM 692 C C . GLN A 1 86 ? -13.286 6.477 30.419 1.00 90.62 86 GLN A C 1
ATOM 694 O O . GLN A 1 86 ? -14.051 6.428 31.370 1.00 90.62 86 GLN A O 1
ATOM 699 N N . LYS A 1 87 ? -11.967 6.661 30.564 1.00 91.06 87 LYS A N 1
ATOM 700 C CA . LYS A 1 87 ? -11.315 6.852 31.874 1.00 91.06 87 LYS A CA 1
ATOM 701 C C . LYS A 1 87 ? -11.659 8.183 32.547 1.00 91.06 87 LYS A C 1
ATOM 703 O O . LYS A 1 87 ? -11.531 8.294 33.758 1.00 91.06 87 LYS A O 1
ATOM 708 N N . ASN A 1 88 ? -12.034 9.188 31.758 1.00 86.31 88 ASN A N 1
ATOM 709 C CA . ASN A 1 88 ? -12.353 10.534 32.237 1.00 86.31 88 ASN A CA 1
ATOM 710 C C . ASN A 1 88 ? -13.859 10.738 32.515 1.00 86.31 88 ASN A C 1
ATOM 712 O O . ASN A 1 88 ? -14.262 11.868 32.793 1.00 86.31 88 ASN A O 1
ATOM 716 N N . ARG A 1 89 ? -14.683 9.693 32.368 1.00 73.19 89 ARG A N 1
ATOM 717 C CA . ARG A 1 89 ? -16.108 9.674 32.729 1.00 73.19 89 ARG A CA 1
ATOM 718 C C . ARG A 1 89 ? -16.279 9.019 34.093 1.00 73.19 89 ARG A C 1
ATOM 720 O O . ARG A 1 89 ? -17.167 9.493 34.828 1.00 73.19 89 ARG A O 1
#

Foldseek 3Di:
DDLVVLVVLLVLLVVLVCLLVPPVNVVVLVVLLVVLVVQLVVDDPPPVVSNVVSVVVNVVSVVVNVVSVVSNVSSVVSVVVVVVVVVVD

Sequence (89 aa):
MSEAKLRTQQERAAHAERLLKDPLLQEAFKTLNDEFMRTWRQTEVGDTEARERIYNLCTALDTLKQQIASVVVDGKIAKMNLEQQQKNR

pLDDT: mean 96.35, std 4.41, range [70.31, 98.69]

Radius of gyration: 19.16 Å; chains: 1; bounding box: 40×27×55 Å

Organism: NCBI:txid589873